Protein AF-G6AIW0-F1 (afdb_monomer_lite)

Foldseek 3Di:
DDDDQAKDKAFDADPVRHTPDIDIGGPPDDPCVLVVDCVSPVPDDDDDDDDDD

Sequence (53 aa):
MGWFFGFKLHLICNEKGELLNFMITPGYIDDRKPLEYKAFIDFIYGKLFGDQT

Radius of gyration: 12.2 Å; chains: 1; bounding box: 23×20×34 Å

pLDDT: mean 85.43, std 11.18, range [50.94, 94.06]

Organism: NCBI:txid857291

InterPro domains:
  IPR025668 Transposase DDE domain [PF13612] (1-52)

Structure (mmCIF, N/CA/C/O backbone):
data_AF-G6AIW0-F1
#
_entry.id   AF-G6AIW0-F1
#
loop_
_atom_site.group_PDB
_atom_site.id
_atom_site.type_symbol
_atom_site.label_atom_id
_atom_site.label_alt_id
_atom_site.label_comp_id
_atom_site.label_asym_id
_atom_site.label_entity_id
_atom_site.label_seq_id
_atom_site.pdbx_PDB_ins_code
_atom_site.Cartn_x
_atom_site.Cartn_y
_atom_site.Cartn_z
_atom_site.occupancy
_atom_site.B_iso_or_equiv
_atom_site.auth_seq_id
_atom_site.auth_comp_id
_atom_site.auth_asym_id
_atom_site.auth_atom_id
_atom_site.pdbx_PDB_model_num
ATOM 1 N N . MET A 1 1 ? 4.438 -16.758 -20.196 1.00 50.94 1 MET A N 1
ATOM 2 C CA . MET A 1 1 ? 5.567 -15.823 -20.391 1.00 50.94 1 MET A CA 1
ATOM 3 C C . MET A 1 1 ? 4.991 -14.476 -20.806 1.00 50.94 1 MET A C 1
ATOM 5 O O . MET A 1 1 ? 4.927 -14.186 -21.990 1.00 50.94 1 MET A O 1
ATOM 9 N N . GLY A 1 2 ? 4.460 -13.710 -19.853 1.00 53.59 2 GLY A N 1
ATOM 10 C CA . GLY A 1 2 ? 3.897 -12.386 -20.119 1.00 53.59 2 GLY A CA 1
ATOM 11 C C . GLY A 1 2 ? 4.693 -11.354 -19.342 1.00 53.59 2 GLY A C 1
ATOM 12 O O . GLY A 1 2 ? 4.656 -11.362 -18.115 1.00 53.59 2 GLY A O 1
ATOM 13 N N . TRP A 1 3 ? 5.449 -10.509 -20.036 1.00 59.09 3 TRP A N 1
ATOM 14 C CA . TRP A 1 3 ? 5.993 -9.297 -19.435 1.00 59.09 3 TRP A CA 1
ATOM 15 C C . TRP A 1 3 ? 4.841 -8.304 -19.290 1.00 59.09 3 TRP A C 1
ATOM 17 O O . TRP A 1 3 ? 4.363 -7.752 -20.277 1.00 59.09 3 TRP A O 1
ATOM 27 N N . PHE A 1 4 ? 4.362 -8.115 -18.062 1.00 60.22 4 PHE A N 1
ATOM 28 C CA . PHE A 1 4 ? 3.443 -7.027 -17.751 1.00 60.22 4 PHE A CA 1
ATOM 29 C C . PHE A 1 4 ? 4.222 -5.711 -17.788 1.00 60.22 4 PHE A C 1
ATOM 31 O O . PHE A 1 4 ? 5.048 -5.441 -16.916 1.00 60.22 4 PHE A O 1
ATOM 38 N N . PHE A 1 5 ? 3.966 -4.898 -18.812 1.00 69.06 5 PHE A N 1
ATOM 39 C CA . PHE A 1 5 ? 4.419 -3.513 -18.858 1.00 69.06 5 PHE A CA 1
ATOM 40 C C . PHE A 1 5 ? 3.359 -2.661 -18.155 1.00 69.06 5 PHE A C 1
ATOM 42 O O . PHE A 1 5 ? 2.250 -2.500 -18.659 1.00 69.06 5 PHE A O 1
ATOM 49 N N . GLY A 1 6 ? 3.657 -2.192 -16.945 1.00 86.81 6 GLY A N 1
ATOM 50 C CA . GLY A 1 6 ? 2.694 -1.464 -16.123 1.00 86.81 6 GLY A CA 1
ATOM 51 C C . GLY A 1 6 ? 3.140 -1.335 -14.673 1.00 86.81 6 GLY A C 1
ATOM 52 O O . GLY A 1 6 ? 4.292 -1.621 -14.336 1.00 86.81 6 GLY A O 1
ATOM 53 N N . PHE A 1 7 ? 2.217 -0.917 -13.815 1.00 91.38 7 PHE A N 1
ATOM 54 C CA . PHE A 1 7 ? 2.409 -0.830 -12.373 1.00 91.38 7 PHE A CA 1
ATOM 55 C C . PHE A 1 7 ? 1.292 -1.579 -11.643 1.00 91.38 7 PHE A C 1
ATOM 57 O O . PHE A 1 7 ? 0.205 -1.777 -12.181 1.00 91.38 7 PHE A O 1
ATOM 64 N N . LYS A 1 8 ? 1.574 -1.992 -10.412 1.00 90.69 8 LYS A N 1
ATOM 65 C CA . LYS A 1 8 ? 0.608 -2.503 -9.443 1.00 90.69 8 LYS A CA 1
ATOM 66 C C . LYS A 1 8 ? 0.352 -1.423 -8.405 1.00 90.69 8 LYS A C 1
ATOM 68 O O . LYS A 1 8 ? 1.291 -0.745 -7.985 1.00 90.69 8 LYS A O 1
ATOM 73 N N . LEU A 1 9 ? -0.906 -1.273 -8.012 1.00 92.62 9 LEU A N 1
ATOM 74 C CA . LEU A 1 9 ? -1.331 -0.389 -6.936 1.00 92.62 9 LEU A CA 1
ATOM 75 C C . LEU A 1 9 ? -1.745 -1.252 -5.745 1.00 92.62 9 LEU A C 1
ATOM 77 O O . LEU A 1 9 ? -2.736 -1.971 -5.815 1.00 92.62 9 LEU A O 1
ATOM 81 N N . HIS A 1 10 ? -0.985 -1.158 -4.663 1.00 92.06 10 HIS A N 1
ATOM 82 C CA . HIS A 1 10 ? -1.270 -1.816 -3.395 1.00 92.06 10 HIS A CA 1
ATOM 83 C C . HIS A 1 10 ? -1.996 -0.819 -2.502 1.00 92.06 10 HIS A C 1
ATOM 85 O O . HIS A 1 10 ? -1.498 0.288 -2.294 1.00 92.06 10 HIS A O 1
ATOM 91 N N . LEU A 1 11 ? -3.161 -1.196 -1.986 1.00 93.06 11 LEU A N 1
ATOM 92 C CA . LEU A 1 11 ? -3.978 -0.359 -1.110 1.00 93.06 11 LEU A CA 1
ATOM 93 C C . LEU A 1 11 ? -4.128 -1.045 0.240 1.00 93.06 11 LEU A C 1
ATOM 95 O O . LEU A 1 11 ? -4.392 -2.243 0.303 1.00 93.06 11 LEU A O 1
ATOM 99 N N . ILE A 1 12 ? -3.999 -0.272 1.313 1.00 91.75 12 ILE A N 1
ATOM 100 C CA . ILE A 1 12 ? -4.359 -0.712 2.654 1.00 91.75 12 ILE A CA 1
ATOM 101 C C . ILE A 1 12 ? -5.514 0.154 3.121 1.00 91.75 12 ILE A C 1
ATOM 103 O O . ILE A 1 12 ? -5.359 1.362 3.303 1.00 91.75 12 ILE A O 1
ATOM 107 N N . CYS A 1 13 ? -6.658 -0.483 3.336 1.00 92.56 13 CYS A N 1
ATOM 108 C CA . CYS A 1 13 ? -7.853 0.157 3.860 1.00 92.56 13 CYS A CA 1
ATOM 109 C C . CYS A 1 13 ? -8.238 -0.478 5.194 1.00 92.56 13 CYS A C 1
ATOM 111 O O . CYS A 1 13 ? -7.982 -1.661 5.423 1.00 92.56 13 CYS A O 1
ATOM 113 N N . ASN A 1 14 ? -8.865 0.299 6.073 1.00 91.69 14 ASN A N 1
ATOM 114 C CA . ASN A 1 14 ? -9.484 -0.259 7.272 1.00 91.69 14 ASN A CA 1
ATOM 115 C C . ASN A 1 14 ? -10.886 -0.822 6.980 1.00 91.69 14 ASN A C 1
ATOM 117 O O . ASN A 1 14 ? -11.408 -0.715 5.872 1.00 91.69 14 ASN A O 1
ATOM 121 N N . GLU A 1 15 ? -11.525 -1.385 8.005 1.00 91.06 15 GLU A N 1
ATOM 122 C CA . GLU A 1 15 ? -12.860 -1.998 7.907 1.00 91.06 15 GLU A CA 1
ATOM 123 C C . GLU A 1 15 ? -13.975 -1.011 7.522 1.00 91.06 15 GLU A C 1
ATOM 125 O O . GLU A 1 15 ? -15.027 -1.424 7.040 1.00 91.06 15 GLU A O 1
ATOM 130 N N . LYS A 1 16 ? -13.756 0.298 7.706 1.00 93.94 16 LYS A N 1
ATOM 131 C CA . LYS A 1 16 ? -14.686 1.354 7.279 1.00 93.94 16 LYS A CA 1
ATOM 132 C C . LYS A 1 16 ? -14.465 1.787 5.826 1.00 93.94 16 LYS A C 1
ATOM 134 O O . LYS A 1 16 ? -15.198 2.640 5.334 1.00 93.94 16 LYS A O 1
ATOM 139 N N . GLY A 1 17 ? -13.464 1.224 5.148 1.00 91.38 17 GLY A N 1
ATOM 140 C CA . GLY A 1 17 ? -13.062 1.614 3.798 1.00 91.38 17 GLY A CA 1
ATOM 141 C C . GLY A 1 17 ? -12.180 2.864 3.749 1.00 91.38 17 GLY A C 1
ATOM 142 O O . GLY A 1 17 ? -11.961 3.406 2.668 1.00 91.38 17 GLY A O 1
ATOM 143 N N . GLU A 1 18 ? -11.664 3.337 4.886 1.00 94.06 18 GLU A N 1
ATOM 144 C CA . GLU A 1 18 ? -10.742 4.474 4.914 1.00 94.06 18 GLU A CA 1
ATOM 145 C C . GLU A 1 18 ? -9.358 4.016 4.439 1.00 94.06 18 GLU A C 1
ATOM 147 O O . GLU A 1 18 ? -8.827 3.015 4.929 1.00 94.06 18 GLU A O 1
ATOM 152 N N . LEU A 1 19 ? -8.769 4.754 3.494 1.00 93.06 19 LEU A N 1
ATOM 153 C CA . LEU A 1 19 ? -7.422 4.491 2.994 1.00 93.06 19 LEU A CA 1
ATOM 154 C C . LEU A 1 19 ? -6.392 4.860 4.067 1.00 93.06 19 LEU A C 1
ATOM 156 O O . LEU A 1 19 ? -6.275 6.023 4.446 1.00 93.06 19 LEU A O 1
ATOM 160 N N . LEU A 1 20 ? -5.626 3.873 4.524 1.00 92.19 20 LEU A N 1
ATOM 161 C CA . LEU A 1 20 ? -4.557 4.065 5.502 1.00 92.19 20 LEU A CA 1
ATOM 162 C C . LEU A 1 20 ? -3.214 4.321 4.820 1.00 92.19 20 LEU A C 1
ATOM 164 O O . LEU A 1 20 ? -2.442 5.157 5.281 1.00 92.19 20 LEU A O 1
ATOM 168 N N . ASN A 1 21 ? -2.928 3.603 3.729 1.00 92.75 21 ASN A N 1
ATOM 169 C CA . ASN A 1 21 ? -1.716 3.794 2.935 1.00 92.75 21 ASN A CA 1
ATOM 170 C C . ASN A 1 21 ? -1.839 3.154 1.551 1.00 92.75 21 ASN A C 1
ATOM 172 O O . ASN A 1 21 ? -2.708 2.313 1.312 1.00 92.75 21 ASN A O 1
ATOM 176 N N . PHE A 1 22 ? -0.933 3.524 0.652 1.00 93.00 22 PHE A N 1
ATOM 177 C CA . PHE A 1 22 ? -0.823 2.943 -0.674 1.00 93.00 22 PHE A CA 1
ATOM 178 C C . PHE A 1 22 ? 0.635 2.822 -1.121 1.00 93.00 22 PHE A C 1
ATOM 180 O O . PHE A 1 22 ? 1.525 3.523 -0.641 1.00 93.00 22 PHE A O 1
ATOM 187 N N . MET A 1 23 ? 0.877 1.936 -2.081 1.00 92.81 23 MET A N 1
ATOM 188 C CA . MET A 1 23 ? 2.173 1.787 -2.727 1.00 92.81 23 MET A CA 1
ATOM 189 C C . MET A 1 23 ? 2.006 1.464 -4.203 1.00 92.81 23 MET A C 1
ATOM 191 O O . MET A 1 23 ? 1.141 0.684 -4.587 1.00 92.81 23 MET A O 1
ATOM 195 N N . ILE A 1 24 ? 2.882 2.030 -5.028 1.00 92.75 24 ILE A N 1
ATOM 196 C CA . ILE A 1 24 ? 2.968 1.705 -6.447 1.00 92.75 24 ILE A CA 1
ATOM 197 C C . ILE A 1 24 ? 4.263 0.935 -6.678 1.00 92.75 24 ILE A C 1
ATOM 199 O O . ILE A 1 24 ? 5.343 1.424 -6.348 1.00 92.75 24 ILE A O 1
ATOM 203 N N . THR A 1 25 ? 4.165 -0.257 -7.260 1.00 92.19 25 THR A N 1
ATOM 204 C CA . THR A 1 25 ? 5.335 -1.032 -7.691 1.00 92.19 25 THR A CA 1
ATOM 205 C C . THR A 1 25 ? 5.274 -1.299 -9.186 1.00 92.19 25 THR A C 1
ATOM 207 O O . THR A 1 25 ? 4.187 -1.332 -9.760 1.00 92.19 25 THR A O 1
ATOM 210 N N . PRO A 1 26 ? 6.410 -1.551 -9.850 1.00 92.06 26 PRO A N 1
ATOM 211 C CA . PRO A 1 26 ? 6.385 -2.090 -11.202 1.00 92.06 26 PRO A CA 1
ATOM 212 C C . PRO A 1 26 ? 5.542 -3.372 -11.296 1.00 92.06 26 PRO A C 1
ATOM 214 O O . PRO A 1 26 ? 5.473 -4.159 -10.350 1.00 92.06 26 PRO A O 1
ATOM 217 N N . GLY A 1 27 ? 4.922 -3.595 -12.455 1.00 89.38 27 GLY A N 1
ATOM 218 C CA . GLY A 1 27 ? 3.971 -4.686 -12.692 1.00 89.38 27 GLY A CA 1
ATOM 219 C C . GLY A 1 27 ? 4.550 -6.094 -12.541 1.00 89.38 27 GLY A C 1
ATOM 220 O O . GLY A 1 27 ? 3.809 -7.043 -12.310 1.00 89.38 27 GLY A O 1
ATOM 221 N N . TYR A 1 28 ? 5.873 -6.231 -12.635 1.00 87.44 28 TYR A N 1
ATOM 222 C CA . TYR A 1 28 ? 6.578 -7.507 -12.498 1.00 87.44 28 TYR A CA 1
ATOM 223 C C . TYR A 1 28 ? 6.929 -7.870 -11.044 1.00 87.44 28 TYR A C 1
ATOM 225 O O . TYR A 1 28 ? 7.468 -8.948 -10.802 1.00 87.44 28 TYR A O 1
ATOM 233 N N . ILE A 1 29 ? 6.672 -6.981 -10.080 1.00 88.94 29 ILE A N 1
ATOM 234 C CA . ILE A 1 29 ? 6.957 -7.228 -8.663 1.00 88.94 29 ILE A CA 1
ATOM 235 C C . ILE A 1 29 ? 5.883 -8.153 -8.067 1.00 88.94 29 ILE A C 1
ATOM 237 O O . ILE A 1 29 ? 4.693 -7.962 -8.313 1.00 88.94 29 ILE A O 1
ATOM 241 N N . ASP A 1 30 ? 6.303 -9.165 -7.299 1.00 87.31 30 ASP A N 1
ATOM 242 C CA . ASP A 1 30 ? 5.409 -10.070 -6.554 1.00 87.31 30 ASP A CA 1
ATOM 243 C C . ASP A 1 30 ? 4.602 -9.288 -5.504 1.00 87.31 30 ASP A C 1
ATOM 245 O O . ASP A 1 30 ? 5.150 -8.423 -4.822 1.00 87.31 30 ASP A O 1
ATOM 249 N N . ASP A 1 31 ? 3.315 -9.594 -5.344 1.00 86.69 31 ASP A N 1
ATOM 250 C CA . ASP A 1 31 ? 2.401 -8.850 -4.460 1.00 86.69 31 ASP A CA 1
ATOM 251 C C . ASP A 1 31 ? 2.759 -8.956 -2.972 1.00 86.69 31 ASP A C 1
ATOM 253 O O . ASP A 1 31 ? 2.345 -8.132 -2.160 1.00 86.69 31 ASP A O 1
ATOM 257 N N . ARG A 1 32 ? 3.599 -9.928 -2.605 1.00 88.06 32 ARG A N 1
ATOM 258 C CA . ARG A 1 32 ? 4.112 -10.087 -1.241 1.00 88.06 32 ARG A CA 1
ATOM 259 C C . ARG A 1 32 ? 5.332 -9.215 -0.967 1.00 88.06 32 ARG A C 1
ATOM 261 O O . ARG A 1 32 ? 5.636 -8.966 0.193 1.00 88.06 32 ARG A O 1
ATOM 268 N N . LYS A 1 33 ? 6.034 -8.724 -1.997 1.00 90.06 33 LYS A N 1
ATOM 269 C CA . LYS A 1 33 ? 7.233 -7.885 -1.821 1.00 90.06 33 LYS A CA 1
ATOM 270 C C . LYS A 1 33 ? 6.959 -6.567 -1.094 1.00 90.06 33 LYS A C 1
ATOM 272 O O . LYS A 1 33 ? 7.749 -6.235 -0.212 1.00 90.06 33 LYS A O 1
ATOM 277 N N . PRO A 1 34 ? 5.860 -5.844 -1.381 1.00 89.94 34 PRO A N 1
ATOM 278 C CA . PRO A 1 34 ? 5.467 -4.681 -0.596 1.00 89.94 34 PRO A CA 1
ATOM 279 C C . PRO A 1 34 ? 5.384 -4.948 0.906 1.00 89.94 34 PRO A C 1
ATOM 281 O O . PRO A 1 34 ? 5.697 -4.051 1.681 1.00 89.94 34 PRO A O 1
ATOM 284 N N . LEU A 1 35 ? 5.038 -6.179 1.315 1.00 88.56 35 LEU A N 1
ATOM 285 C CA . LEU A 1 35 ? 4.915 -6.568 2.723 1.00 88.56 35 LEU A CA 1
ATOM 286 C C . LEU A 1 35 ? 6.245 -6.566 3.491 1.00 88.56 35 LEU A C 1
ATOM 288 O O . LEU A 1 35 ? 6.250 -6.540 4.717 1.00 88.56 35 LEU A O 1
ATOM 292 N N . GLU A 1 36 ? 7.379 -6.566 2.790 1.00 90.44 36 GLU A N 1
ATOM 293 C CA . GLU A 1 36 ? 8.710 -6.441 3.395 1.00 90.44 36 GLU A CA 1
ATOM 294 C C . GLU A 1 36 ? 9.083 -4.973 3.680 1.00 90.44 36 GLU A C 1
ATOM 296 O O . GLU A 1 36 ? 10.026 -4.695 4.428 1.00 90.44 36 GLU A O 1
ATOM 301 N N . TYR A 1 37 ? 8.369 -4.007 3.094 1.00 91.31 37 TYR A N 1
ATOM 302 C CA . TYR A 1 37 ? 8.687 -2.593 3.244 1.00 91.31 37 TYR A CA 1
ATOM 303 C C . TYR A 1 37 ? 8.051 -2.022 4.503 1.00 91.31 37 TYR A C 1
ATOM 305 O O . TYR A 1 37 ? 6.876 -1.676 4.521 1.00 91.31 37 TYR A O 1
ATOM 313 N N . LYS A 1 38 ? 8.866 -1.826 5.541 1.00 89.50 38 LYS A N 1
ATOM 314 C CA . LYS A 1 38 ? 8.455 -1.249 6.830 1.00 89.50 38 LYS A CA 1
ATOM 315 C C . LYS A 1 38 ? 7.579 -0.001 6.719 1.00 89.50 38 LYS A C 1
ATOM 317 O O . LYS A 1 38 ? 6.526 0.065 7.334 1.00 89.50 38 LYS A O 1
ATOM 322 N N . ALA A 1 39 ? 7.934 0.951 5.857 1.00 87.94 39 ALA A N 1
ATOM 323 C CA . ALA A 1 39 ? 7.128 2.160 5.647 1.00 87.94 39 ALA A CA 1
ATOM 324 C C . ALA A 1 39 ? 5.694 1.881 5.140 1.00 87.94 39 ALA A C 1
ATOM 326 O O . ALA A 1 39 ? 4.819 2.729 5.288 1.00 87.94 39 ALA A O 1
ATOM 327 N N . PHE A 1 40 ? 5.452 0.709 4.545 1.00 89.94 40 PHE A N 1
ATOM 328 C CA . PHE A 1 40 ? 4.148 0.273 4.054 1.00 89.94 40 PHE A CA 1
ATOM 329 C C . PHE A 1 40 ? 3.321 -0.484 5.102 1.00 89.94 40 PHE A C 1
ATOM 331 O O . PHE A 1 40 ? 2.101 -0.490 4.979 1.00 89.94 40 PHE A O 1
ATOM 338 N N . ILE A 1 41 ? 3.935 -1.062 6.144 1.00 90.06 41 ILE A N 1
ATOM 339 C CA . ILE A 1 41 ? 3.226 -1.912 7.127 1.00 90.06 41 ILE A CA 1
ATOM 340 C C . ILE A 1 41 ? 3.317 -1.409 8.569 1.00 90.06 41 ILE A C 1
ATOM 342 O O . ILE A 1 41 ? 2.423 -1.701 9.353 1.00 90.06 41 ILE A O 1
ATOM 346 N N . ASP A 1 42 ? 4.360 -0.666 8.947 1.00 89.38 42 ASP A N 1
ATOM 347 C CA . ASP A 1 42 ? 4.701 -0.406 10.359 1.00 89.38 42 ASP A CA 1
ATOM 348 C C . ASP A 1 42 ? 3.650 0.430 11.116 1.00 89.38 42 ASP A C 1
ATOM 350 O O . ASP 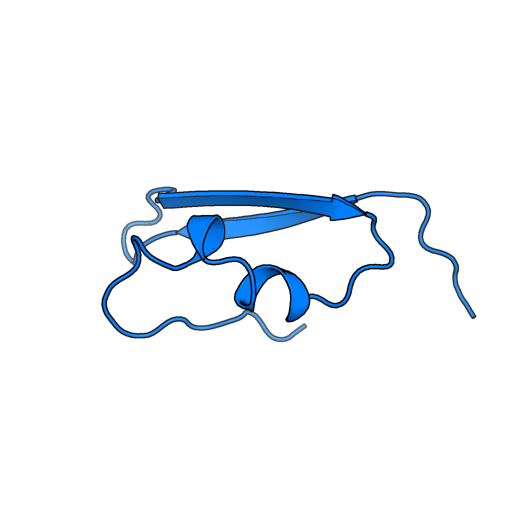A 1 42 ? 3.620 0.414 12.343 1.00 89.38 42 ASP A O 1
ATOM 354 N N . PHE A 1 43 ? 2.776 1.154 10.411 1.00 84.81 43 PHE A N 1
ATOM 355 C CA . PHE A 1 43 ? 1.670 1.926 11.003 1.00 84.81 43 PHE A CA 1
ATOM 356 C C . PHE A 1 43 ? 0.368 1.113 11.121 1.00 84.81 43 PHE A C 1
ATOM 358 O O . PHE A 1 43 ? -0.621 1.617 11.656 1.00 84.81 43 PHE A O 1
ATOM 365 N N . ILE A 1 44 ? 0.346 -0.129 10.625 1.00 87.31 44 ILE A N 1
ATOM 366 C CA . ILE A 1 44 ? -0.790 -1.041 10.750 1.00 87.31 44 ILE A CA 1
ATOM 367 C C . ILE A 1 44 ? -0.619 -1.886 12.005 1.00 87.31 44 ILE A C 1
ATOM 369 O O . ILE A 1 44 ? 0.357 -2.615 12.169 1.00 87.31 44 ILE A O 1
ATOM 373 N N . TYR A 1 45 ? -1.627 -1.843 12.868 1.00 83.81 45 TYR A N 1
ATOM 374 C CA . TYR A 1 45 ? -1.720 -2.701 14.041 1.00 83.81 45 TYR A CA 1
ATOM 375 C C . TYR A 1 45 ? -2.915 -3.637 13.884 1.00 83.81 45 TYR A C 1
ATOM 377 O O . TYR A 1 45 ? -4.01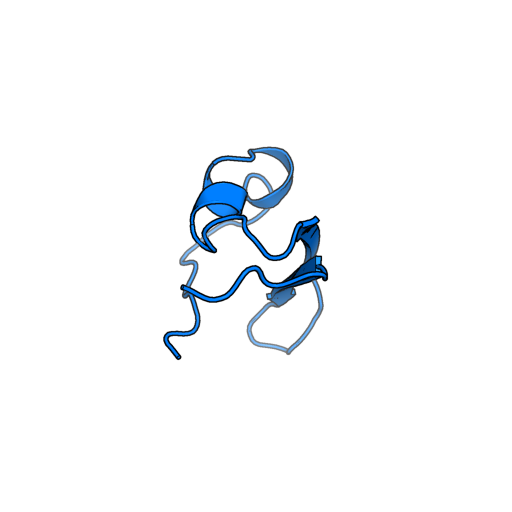7 -3.195 13.569 1.00 83.81 45 TYR A O 1
ATOM 385 N N . GLY A 1 46 ? -2.703 -4.933 14.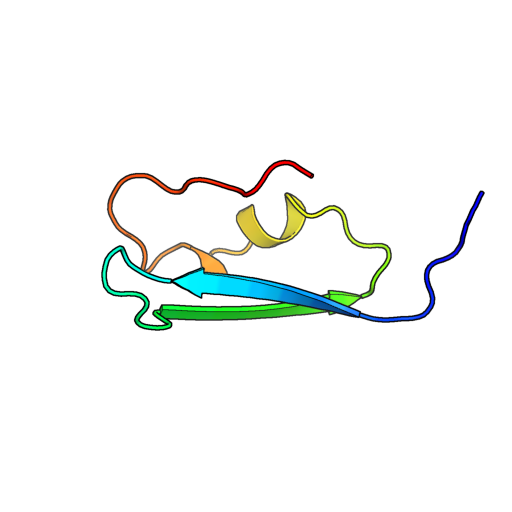119 1.00 85.12 46 GLY A N 1
ATOM 386 C CA . GLY A 1 46 ? -3.750 -5.951 14.018 1.00 85.12 46 GLY A CA 1
ATOM 387 C C . GLY A 1 46 ? -3.478 -6.976 12.920 1.00 85.12 46 GLY A C 1
ATOM 388 O O . GLY A 1 46 ? -2.334 -7.360 12.687 1.00 85.12 46 GLY A O 1
ATOM 389 N N . LYS A 1 47 ? -4.544 -7.476 12.290 1.00 85.81 47 LYS A N 1
ATOM 390 C CA . LYS A 1 47 ? -4.460 -8.496 11.238 1.00 85.81 47 LYS A CA 1
ATOM 391 C C . LYS A 1 47 ? -4.532 -7.836 9.866 1.00 85.81 47 LYS A C 1
ATOM 393 O O . LYS A 1 47 ? -5.447 -7.061 9.610 1.00 85.81 47 LYS A O 1
ATOM 398 N N . LEU A 1 48 ? -3.595 -8.188 8.993 1.00 87.44 48 LEU A N 1
ATOM 399 C CA . LEU A 1 48 ? -3.612 -7.816 7.583 1.00 87.44 48 LEU A CA 1
ATOM 400 C C . LEU A 1 48 ? -4.114 -9.010 6.767 1.00 87.44 48 LEU A C 1
ATOM 402 O O . LEU A 1 48 ? -3.603 -10.120 6.920 1.00 87.44 48 LEU A O 1
ATOM 406 N N . PHE A 1 49 ? -5.098 -8.777 5.905 1.00 84.44 49 PHE A N 1
ATOM 407 C CA . PHE A 1 49 ? -5.626 -9.776 4.982 1.00 84.44 49 PHE A CA 1
ATOM 408 C C . PHE A 1 49 ? -5.333 -9.315 3.557 1.00 84.44 49 PHE A C 1
ATOM 410 O O . PHE A 1 49 ? -5.654 -8.185 3.196 1.00 84.44 49 PHE A O 1
ATOM 417 N N . GLY A 1 50 ? -4.678 -10.171 2.775 1.00 83.75 50 GLY A N 1
ATOM 418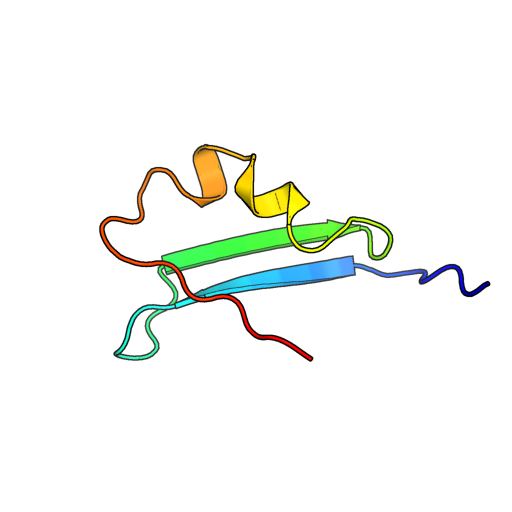 C CA . GLY A 1 50 ? -4.475 -9.945 1.348 1.00 83.75 50 GLY A CA 1
ATOM 419 C C . GLY A 1 50 ? -5.654 -10.488 0.552 1.00 83.75 50 GLY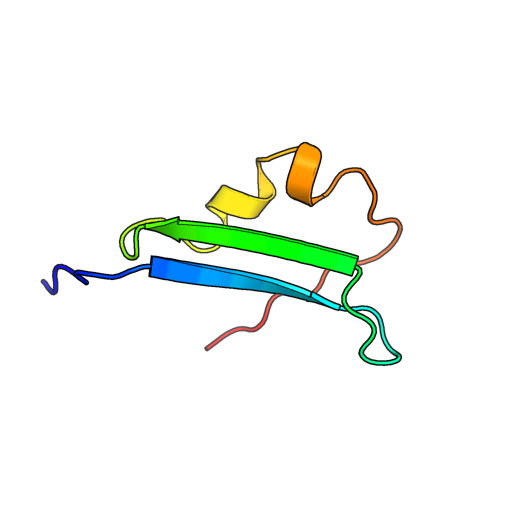 A C 1
ATOM 420 O O . GLY A 1 50 ? -6.240 -11.502 0.935 1.00 83.75 50 GLY A O 1
ATOM 421 N N . ASP A 1 51 ? -5.979 -9.825 -0.552 1.00 78.12 51 ASP A N 1
ATOM 422 C CA . ASP A 1 51 ? -6.884 -10.387 -1.548 1.00 78.12 51 ASP A CA 1
ATOM 423 C C . ASP A 1 51 ? -6.174 -11.526 -2.290 1.00 78.12 51 ASP A C 1
ATOM 425 O O . ASP A 1 51 ? -4.993 -11.414 -2.632 1.00 78.12 51 ASP A O 1
ATOM 429 N N . GLN A 1 52 ? -6.878 -12.633 -2.504 1.00 61.28 52 GLN A N 1
ATOM 430 C CA . GLN A 1 52 ? -6.376 -13.745 -3.302 1.00 61.28 52 GLN A CA 1
ATOM 431 C C . GLN A 1 52 ? -7.207 -13.814 -4.578 1.00 61.28 52 GLN A C 1
ATOM 433 O O . GLN A 1 52 ? -8.349 -14.272 -4.548 1.00 61.28 52 GLN A O 1
ATOM 438 N N . THR A 1 53 ? -6.619 -13.354 -5.678 1.00 54.38 53 THR A N 1
ATOM 439 C 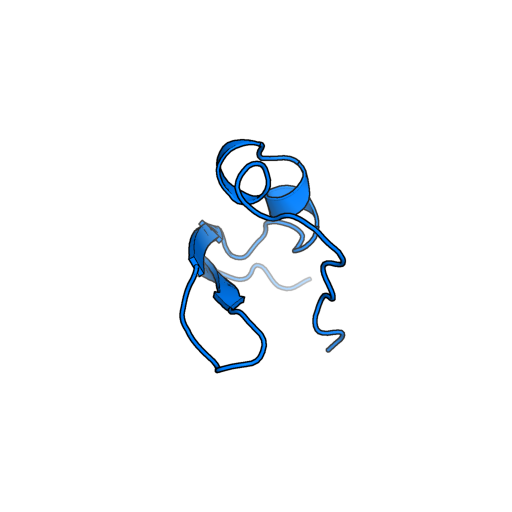CA . THR A 1 53 ? -7.178 -13.491 -7.028 1.00 54.38 53 THR A CA 1
ATOM 440 C C . THR A 1 53 ? -6.735 -14.785 -7.699 1.00 54.38 53 THR A C 1
ATOM 442 O O . THR A 1 53 ? -5.614 -15.267 -7.407 1.00 54.38 53 THR A O 1
#

Secondary structure (DSSP, 8-state):
-----SEEEEEEE-TT--EEEEEEEETTS-TTGGGG-HHHHTT--S-------